Protein AF-A0A485N8F1-F1 (afdb_monomer)

Structure (mmCIF, N/CA/C/O backbone):
data_AF-A0A485N8F1-F1
#
_entry.id   AF-A0A485N8F1-F1
#
loop_
_atom_site.group_PDB
_atom_site.id
_atom_site.type_symbol
_atom_site.label_atom_id
_atom_site.label_alt_id
_atom_site.label_comp_id
_atom_site.label_asym_id
_atom_site.label_entity_id
_atom_site.label_seq_id
_atom_site.pdbx_PDB_ins_code
_atom_site.Cartn_x
_atom_site.Cartn_y
_atom_site.Cartn_z
_atom_site.occupancy
_atom_site.B_iso_or_equiv
_atom_site.auth_seq_id
_atom_site.auth_comp_id
_atom_site.auth_asym_id
_atom_site.auth_atom_id
_atom_site.pdbx_PDB_model_num
ATOM 1 N N . MET A 1 1 ? 22.798 27.534 -91.956 1.00 44.22 1 MET A N 1
ATOM 2 C CA . MET A 1 1 ? 22.403 28.629 -91.044 1.00 44.22 1 MET A CA 1
ATOM 3 C C . MET A 1 1 ? 21.076 28.229 -90.404 1.00 44.22 1 MET A C 1
ATOM 5 O O . MET A 1 1 ? 20.060 28.257 -91.079 1.00 44.22 1 MET A O 1
ATOM 9 N N . ALA A 1 2 ? 21.103 27.683 -89.186 1.00 38.97 2 ALA A N 1
ATOM 10 C CA . ALA A 1 2 ? 19.936 27.074 -88.538 1.00 38.97 2 ALA A CA 1
ATOM 11 C C . ALA A 1 2 ? 19.175 28.098 -87.673 1.00 38.97 2 ALA A C 1
ATOM 13 O O . ALA A 1 2 ? 19.829 28.811 -86.906 1.00 38.97 2 ALA A O 1
ATOM 14 N N . PRO A 1 3 ? 17.832 28.171 -87.724 1.00 46.25 3 PRO A N 1
ATOM 15 C CA . PRO A 1 3 ? 17.063 28.908 -86.732 1.00 46.25 3 PRO A CA 1
ATOM 16 C C . PRO A 1 3 ? 16.698 28.026 -85.525 1.00 46.25 3 PRO A C 1
ATOM 18 O O . PRO A 1 3 ? 16.469 26.823 -85.620 1.00 46.25 3 PRO A O 1
ATOM 21 N N . LYS A 1 4 ? 16.716 28.677 -84.361 1.00 44.38 4 LYS A N 1
ATOM 22 C CA . LYS A 1 4 ? 16.726 28.137 -82.997 1.00 44.38 4 LYS A CA 1
ATOM 23 C C . LYS A 1 4 ? 15.401 27.474 -82.593 1.00 44.38 4 LYS A C 1
ATOM 25 O O . LYS A 1 4 ? 14.347 28.094 -82.698 1.00 44.38 4 LYS A O 1
ATOM 30 N N . ALA A 1 5 ? 15.474 26.282 -81.998 1.00 47.22 5 ALA A N 1
ATOM 31 C CA . ALA A 1 5 ? 14.375 25.704 -81.227 1.00 47.22 5 ALA A CA 1
ATOM 32 C C . ALA A 1 5 ? 14.291 26.388 -79.849 1.00 47.22 5 ALA A C 1
ATOM 34 O O . ALA A 1 5 ? 15.250 26.368 -79.072 1.00 47.22 5 ALA A O 1
ATOM 35 N N . LYS A 1 6 ? 13.146 27.010 -79.546 1.00 46.34 6 LYS A N 1
ATOM 36 C CA . LYS A 1 6 ? 12.804 27.471 -78.195 1.00 46.34 6 LYS A CA 1
ATOM 37 C C . LYS A 1 6 ? 12.630 26.245 -77.298 1.00 46.34 6 LYS A C 1
ATOM 39 O O . LYS A 1 6 ? 11.771 25.408 -77.552 1.00 46.34 6 LYS A O 1
ATOM 44 N N . LYS A 1 7 ? 13.459 26.143 -76.262 1.00 43.06 7 LYS A N 1
ATOM 45 C CA . LYS A 1 7 ? 13.350 25.130 -75.211 1.00 43.06 7 LYS A CA 1
ATOM 46 C C . LYS A 1 7 ? 12.410 25.684 -74.138 1.00 43.06 7 LYS A C 1
ATOM 48 O O . LYS A 1 7 ? 12.810 26.544 -73.359 1.00 43.06 7 LYS A O 1
ATOM 53 N N . GLU A 1 8 ? 11.157 25.254 -74.153 1.00 36.91 8 GLU A N 1
ATOM 54 C CA . GLU A 1 8 ? 10.204 25.525 -73.076 1.00 36.91 8 GLU A CA 1
ATOM 55 C C . GLU A 1 8 ? 10.550 24.594 -71.902 1.00 36.91 8 GLU A C 1
ATOM 57 O O . GLU A 1 8 ? 10.679 23.381 -72.075 1.00 36.91 8 GLU A O 1
ATOM 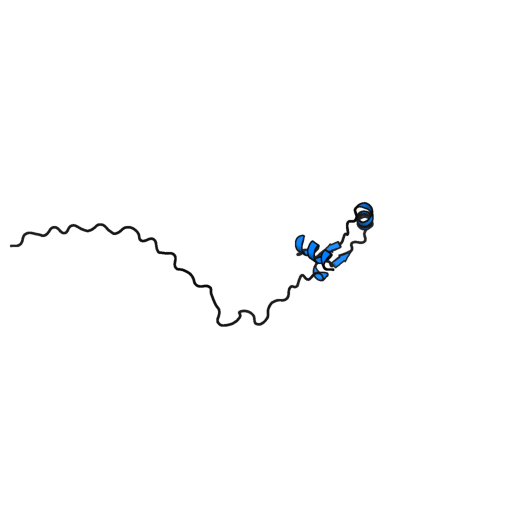62 N N . ALA A 1 9 ? 10.832 25.163 -70.730 1.00 51.97 9 ALA A N 1
ATOM 63 C CA . ALA A 1 9 ? 11.202 24.395 -69.546 1.00 51.97 9 ALA A CA 1
ATOM 64 C C . ALA A 1 9 ? 9.939 23.792 -68.907 1.00 51.97 9 ALA A C 1
ATOM 66 O O . ALA A 1 9 ? 9.022 24.551 -68.587 1.00 51.97 9 ALA A O 1
ATOM 67 N N . PRO A 1 10 ? 9.861 22.471 -68.668 1.00 47.41 10 PRO A N 1
ATOM 68 C CA . PRO A 1 10 ? 8.765 21.919 -67.889 1.00 47.41 10 PRO A CA 1
ATOM 69 C C . PRO A 1 10 ? 8.951 22.312 -66.417 1.00 47.41 10 PRO A C 1
ATOM 71 O O . PRO A 1 10 ? 10.025 22.135 -65.839 1.00 47.41 10 PRO A O 1
ATOM 74 N N . ALA A 1 11 ? 7.898 22.882 -65.829 1.00 58.34 11 ALA A N 1
ATOM 75 C CA . ALA A 1 11 ? 7.838 23.276 -64.427 1.00 58.34 11 ALA A CA 1
ATOM 76 C C . ALA A 1 11 ? 8.225 22.113 -63.482 1.00 58.34 11 ALA A C 1
ATOM 78 O O . ALA A 1 11 ? 7.919 20.955 -63.782 1.00 58.34 11 ALA A O 1
ATOM 79 N N . PRO A 1 12 ? 8.869 22.395 -62.333 1.00 56.03 12 PRO A N 1
ATOM 80 C CA . PRO A 1 12 ? 9.295 21.359 -61.399 1.00 56.03 12 PRO A CA 1
ATOM 81 C C . PRO A 1 12 ? 8.077 20.590 -60.851 1.00 56.03 12 PRO 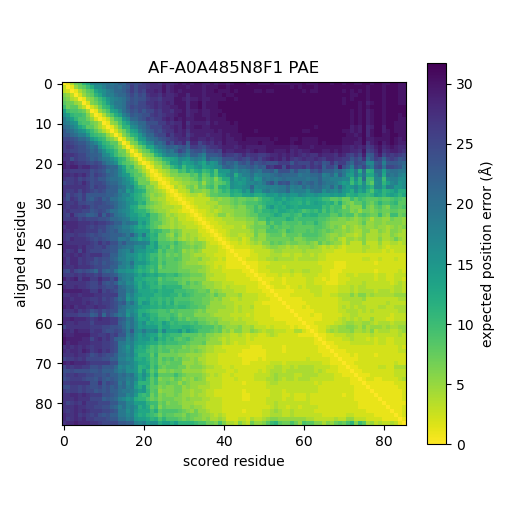A C 1
ATOM 83 O O . PRO A 1 12 ? 7.103 21.221 -60.425 1.00 56.03 12 PRO A O 1
ATOM 86 N N . PRO A 1 13 ? 8.091 19.243 -60.847 1.00 57.09 13 PRO A N 1
ATOM 87 C CA . PRO A 1 13 ? 6.982 18.470 -60.313 1.00 57.09 13 PRO A CA 1
ATOM 88 C C . PRO A 1 13 ? 6.826 18.713 -58.805 1.00 57.09 13 PRO A C 1
ATOM 90 O O . PRO A 1 13 ? 7.796 18.799 -58.050 1.00 57.09 13 PRO A O 1
ATOM 93 N N . LYS A 1 14 ? 5.561 18.864 -58.403 1.00 53.97 14 LYS A N 1
ATOM 94 C CA . LYS A 1 14 ? 5.081 19.122 -57.040 1.00 53.97 14 LYS A CA 1
ATOM 95 C C . LYS A 1 14 ? 5.627 18.108 -56.028 1.00 53.97 14 LYS A C 1
ATOM 97 O O . LYS A 1 14 ? 5.770 16.930 -56.328 1.00 53.97 14 LYS A O 1
ATOM 102 N N . ALA A 1 15 ? 5.851 18.606 -54.813 1.00 56.03 15 ALA A N 1
ATOM 103 C CA . ALA A 1 15 ? 6.313 17.897 -53.624 1.00 56.03 15 ALA A CA 1
ATOM 104 C C . ALA A 1 15 ? 5.736 16.475 -53.456 1.00 56.03 15 ALA A C 1
ATOM 106 O O . ALA A 1 15 ? 4.563 16.307 -53.124 1.00 56.03 15 ALA A O 1
ATOM 107 N N . GLU A 1 16 ? 6.589 15.457 -53.581 1.00 53.94 16 GLU A N 1
ATOM 108 C CA . GLU A 1 16 ? 6.306 14.123 -53.052 1.00 53.94 16 GLU A CA 1
ATOM 109 C C . GLU A 1 16 ? 6.528 14.133 -51.536 1.00 53.94 16 GLU A C 1
ATOM 111 O O . GLU A 1 16 ? 7.654 14.164 -51.029 1.00 53.94 16 GLU A O 1
ATOM 116 N N . ALA A 1 17 ? 5.430 14.117 -50.785 1.00 62.16 17 ALA A N 1
ATOM 117 C CA . ALA A 1 17 ? 5.471 13.812 -49.366 1.00 62.16 17 ALA A CA 1
ATOM 118 C C . ALA A 1 17 ? 6.058 12.401 -49.184 1.00 62.16 17 ALA A C 1
ATOM 120 O O . ALA A 1 17 ? 5.451 11.415 -49.600 1.00 62.16 17 ALA A O 1
ATOM 121 N N . LYS A 1 18 ? 7.240 12.297 -48.558 1.00 64.25 18 LYS A N 1
ATOM 122 C CA . LYS A 1 18 ? 7.876 11.015 -48.207 1.00 64.25 18 LYS A CA 1
ATOM 123 C C . LYS A 1 18 ? 6.867 10.106 -47.496 1.00 64.25 18 LYS A C 1
ATOM 125 O O . LYS A 1 18 ? 6.485 10.375 -46.355 1.00 64.25 18 LYS A O 1
ATOM 130 N N . ALA A 1 19 ? 6.460 9.025 -48.161 1.00 66.88 19 ALA A N 1
ATOM 131 C CA . ALA A 1 19 ? 5.587 8.012 -47.587 1.00 66.88 19 ALA A CA 1
ATOM 132 C C . ALA A 1 19 ? 6.192 7.470 -46.280 1.00 66.88 19 ALA A C 1
ATOM 134 O O . ALA A 1 19 ? 7.383 7.157 -46.191 1.00 66.88 19 ALA A O 1
ATOM 135 N N . LYS A 1 20 ? 5.370 7.383 -45.231 1.00 71.38 20 LYS A N 1
ATOM 136 C CA . LY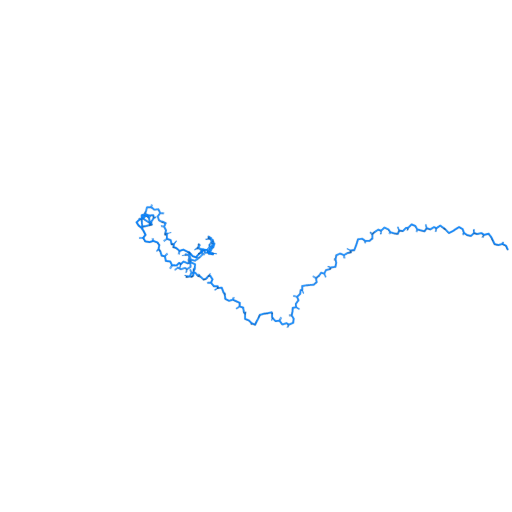S A 1 20 ? 5.795 6.910 -43.911 1.00 71.38 20 LYS A CA 1
ATOM 137 C C . LYS A 1 20 ? 6.073 5.404 -43.998 1.00 71.38 20 LYS A C 1
ATOM 139 O O . LYS A 1 20 ? 5.144 4.606 -44.055 1.00 71.38 20 LYS A O 1
ATOM 144 N N . ALA A 1 21 ? 7.349 5.020 -44.022 1.00 74.94 21 ALA A N 1
ATOM 145 C CA . ALA A 1 21 ? 7.757 3.619 -44.092 1.00 74.94 21 ALA A CA 1
ATOM 146 C C . ALA A 1 21 ? 7.210 2.810 -42.897 1.00 74.94 21 ALA A C 1
ATOM 148 O O . ALA A 1 21 ? 7.357 3.216 -41.738 1.00 74.94 21 ALA A O 1
ATOM 149 N N . LEU A 1 22 ? 6.597 1.654 -43.180 1.00 78.62 22 LEU A N 1
ATOM 150 C CA . LEU A 1 22 ? 6.112 0.719 -42.163 1.00 78.62 22 LEU A CA 1
ATOM 151 C C . LEU A 1 22 ? 7.306 0.138 -41.393 1.00 78.62 22 LEU A C 1
ATOM 153 O O . LEU A 1 22 ? 8.101 -0.632 -41.925 1.00 78.62 22 LEU A O 1
ATOM 157 N N . LYS A 1 23 ? 7.446 0.518 -40.120 1.00 80.88 23 LYS A N 1
ATOM 158 C CA . LYS A 1 23 ? 8.472 -0.039 -39.230 1.00 80.88 23 LYS A CA 1
ATOM 159 C C . LYS A 1 23 ? 8.031 -1.417 -38.742 1.00 80.88 23 LYS A C 1
ATOM 161 O O . LYS A 1 23 ? 7.052 -1.524 -38.004 1.00 80.88 23 LYS A O 1
ATOM 166 N N . ALA A 1 24 ? 8.774 -2.456 -39.113 1.00 84.06 24 ALA A N 1
ATOM 167 C CA . ALA A 1 24 ? 8.576 -3.797 -38.575 1.00 84.06 24 ALA A CA 1
ATOM 168 C C . ALA A 1 24 ? 8.836 -3.829 -37.055 1.00 84.06 24 ALA A C 1
ATOM 170 O O . ALA A 1 24 ? 9.705 -3.116 -36.539 1.00 84.06 24 ALA A O 1
ATOM 171 N N . LYS A 1 25 ? 8.082 -4.661 -36.323 1.00 86.12 25 LYS A N 1
ATOM 172 C CA . LYS A 1 25 ? 8.310 -4.881 -34.886 1.00 86.12 25 LYS A CA 1
ATOM 173 C C . LYS A 1 25 ? 9.703 -5.486 -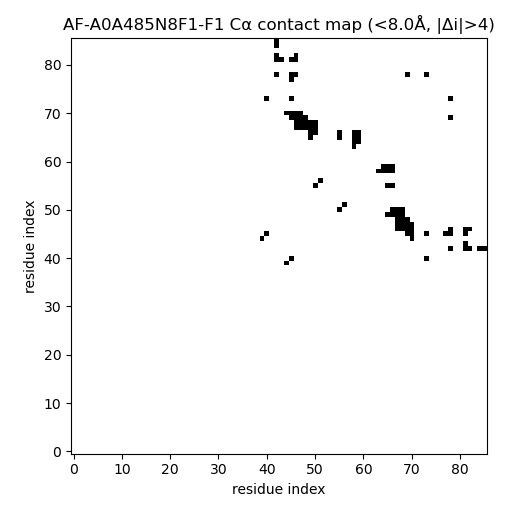34.686 1.00 86.12 25 LYS A C 1
ATOM 175 O O . LYS A 1 25 ? 10.076 -6.437 -35.365 1.00 86.12 25 LYS A O 1
ATOM 180 N N . LYS A 1 26 ? 10.470 -4.939 -33.741 1.00 83.81 26 LYS A N 1
ATOM 181 C CA . LYS A 1 26 ? 11.808 -5.439 -33.402 1.00 83.81 26 LYS A CA 1
ATOM 182 C C . LYS A 1 26 ? 11.688 -6.829 -32.763 1.00 83.81 26 LYS A C 1
ATOM 184 O O . LYS A 1 26 ? 11.174 -6.939 -31.654 1.00 83.81 26 LYS A O 1
ATOM 189 N N . ALA A 1 27 ? 12.182 -7.859 -33.445 1.00 85.50 27 ALA A N 1
ATOM 190 C CA . ALA A 1 27 ? 12.344 -9.207 -32.906 1.00 85.50 27 ALA A CA 1
ATOM 191 C C . ALA A 1 27 ? 13.836 -9.455 -32.647 1.00 85.50 27 ALA A C 1
ATOM 193 O O . ALA A 1 27 ? 14.630 -9.538 -33.584 1.00 85.50 27 ALA A O 1
ATOM 194 N N . SER A 1 28 ? 14.249 -9.495 -31.378 1.00 86.00 28 SER A N 1
ATOM 195 C CA . SER A 1 28 ? 15.635 -9.817 -31.028 1.00 86.00 28 SER A CA 1
ATOM 196 C C . SER A 1 28 ? 15.879 -11.321 -31.146 1.00 86.00 28 SER A C 1
ATOM 198 O O . SER A 1 28 ? 15.035 -12.119 -30.753 1.00 86.00 28 SER A O 1
ATOM 200 N N . LYS A 1 29 ? 17.058 -11.714 -31.645 1.00 92.38 29 LYS A N 1
ATOM 201 C CA . LYS A 1 29 ? 17.448 -13.129 -31.801 1.00 92.38 29 LYS A CA 1
ATOM 202 C C . LYS A 1 29 ? 17.602 -13.870 -30.462 1.00 92.38 29 LYS A C 1
ATOM 204 O O . LYS A 1 29 ? 17.506 -15.089 -30.423 1.00 92.38 29 LYS A O 1
ATOM 209 N N . TYR A 1 30 ? 17.812 -13.127 -29.374 1.00 90.38 30 TYR A N 1
ATOM 210 C CA . TYR A 1 30 ? 18.000 -13.647 -28.019 1.00 90.38 30 TYR A CA 1
ATOM 211 C C . TYR A 1 30 ? 17.174 -12.836 -27.006 1.00 90.38 30 TYR A C 1
ATOM 213 O O . TYR A 1 30 ? 16.893 -11.653 -27.260 1.00 90.38 30 TYR A O 1
ATOM 221 N N . PRO A 1 31 ? 16.772 -13.432 -25.866 1.00 89.88 31 PRO A N 1
ATOM 222 C CA . PRO A 1 31 ? 16.065 -12.711 -24.814 1.00 89.88 31 PRO A CA 1
ATOM 223 C C . PRO A 1 31 ? 16.995 -11.702 -24.126 1.00 89.88 31 PRO A C 1
ATOM 225 O O . PRO A 1 31 ? 18.131 -12.017 -23.787 1.00 89.88 31 PRO A O 1
ATOM 228 N N . GLN A 1 32 ? 16.508 -10.482 -23.873 1.00 88.75 32 GLN A N 1
ATOM 229 C CA . GLN A 1 32 ? 17.297 -9.445 -23.180 1.00 88.75 32 GLN A CA 1
ATOM 230 C C . GLN A 1 32 ? 17.574 -9.766 -21.704 1.00 88.75 32 GLN A C 1
ATOM 232 O O . GLN A 1 32 ? 18.476 -9.191 -21.100 1.00 88.75 32 GLN A O 1
ATOM 237 N N . LYS A 1 33 ? 16.768 -10.640 -21.098 1.00 92.12 33 LYS A N 1
ATOM 238 C CA . LYS A 1 33 ? 16.941 -11.139 -19.732 1.00 92.12 33 LYS A CA 1
ATOM 239 C C . LYS A 1 33 ? 16.727 -12.643 -19.761 1.00 92.12 33 LYS A C 1
ATOM 241 O O . LYS A 1 33 ? 15.742 -13.090 -20.339 1.00 92.12 33 LYS A O 1
ATOM 246 N N . SER A 1 34 ? 17.623 -13.391 -19.125 1.00 91.00 34 SER A N 1
ATOM 247 C CA . SER A 1 34 ? 17.535 -14.852 -19.044 1.00 91.00 34 SER A CA 1
ATOM 248 C C . SER A 1 34 ? 16.307 -15.324 -18.262 1.00 91.00 34 SER A C 1
ATOM 250 O O . SER A 1 34 ? 15.714 -16.335 -18.616 1.00 91.00 34 SER A O 1
ATOM 252 N N . ILE A 1 35 ? 15.908 -14.582 -17.221 1.00 92.62 35 ILE A N 1
ATOM 253 C CA . ILE A 1 35 ? 14.815 -14.953 -16.311 1.00 92.62 35 ILE A CA 1
ATOM 254 C C . ILE A 1 35 ? 13.835 -13.773 -16.162 1.00 92.62 35 ILE A C 1
ATOM 256 O O . ILE A 1 35 ? 14.275 -12.620 -16.022 1.00 92.62 35 ILE A O 1
ATOM 260 N N . PRO A 1 36 ? 12.508 -14.018 -16.169 1.00 91.44 36 PRO A N 1
ATOM 261 C CA . PRO A 1 36 ? 11.522 -12.989 -15.862 1.00 91.44 36 PRO A CA 1
ATOM 262 C C . PRO A 1 36 ? 11.674 -12.485 -14.421 1.00 91.44 36 PRO A C 1
ATOM 264 O O . PRO A 1 36 ? 11.989 -13.231 -13.496 1.00 91.44 36 PRO A O 1
ATOM 267 N N . ARG A 1 37 ? 11.434 -11.188 -14.204 1.00 92.50 37 ARG A N 1
ATOM 268 C CA . ARG A 1 37 ? 11.476 -10.627 -12.848 1.00 92.50 37 ARG A CA 1
ATOM 269 C C . ARG A 1 37 ? 10.239 -11.053 -12.066 1.00 92.50 37 ARG A C 1
ATOM 271 O O . ARG A 1 37 ? 9.125 -10.946 -12.565 1.00 92.50 37 ARG A O 1
ATOM 278 N N . ARG A 1 38 ? 10.447 -11.449 -10.811 1.00 91.94 38 ARG A N 1
ATOM 279 C CA . ARG A 1 38 ? 9.359 -11.678 -9.861 1.00 91.94 38 ARG A CA 1
ATOM 280 C C . ARG A 1 38 ? 8.742 -10.347 -9.417 1.00 91.94 38 ARG A C 1
ATOM 282 O O . ARG A 1 38 ? 9.457 -9.360 -9.211 1.00 91.94 38 ARG A O 1
ATOM 289 N N . ASN A 1 39 ? 7.427 -10.346 -9.216 1.00 88.62 39 ASN A N 1
ATOM 290 C CA . ASN A 1 39 ? 6.725 -9.249 -8.561 1.00 88.62 39 ASN A CA 1
ATOM 291 C C . ASN A 1 39 ? 7.115 -9.203 -7.079 1.00 88.62 39 ASN A C 1
ATOM 293 O O . ASN A 1 39 ? 7.010 -10.195 -6.371 1.00 88.62 39 ASN A O 1
ATOM 297 N N . LYS A 1 40 ? 7.618 -8.052 -6.619 1.00 89.06 40 LYS A N 1
ATOM 298 C CA . LYS A 1 40 ? 8.016 -7.863 -5.212 1.00 89.06 40 LYS A CA 1
ATOM 299 C C . LYS A 1 40 ? 6.863 -7.385 -4.323 1.00 89.06 40 LYS A C 1
ATOM 301 O O . LYS A 1 40 ? 6.945 -7.511 -3.110 1.00 89.06 40 LYS A O 1
ATOM 306 N N . LEU A 1 41 ? 5.818 -6.815 -4.923 1.00 91.62 41 LEU A N 1
ATOM 307 C CA . LEU A 1 41 ? 4.631 -6.307 -4.231 1.00 91.62 41 LEU A CA 1
ATOM 308 C C . LEU A 1 41 ? 3.527 -7.372 -4.234 1.00 91.62 41 LEU A C 1
ATOM 310 O O . LEU A 1 41 ? 2.498 -7.213 -4.889 1.00 91.62 41 LEU A O 1
ATOM 314 N N . ASP A 1 42 ? 3.787 -8.473 -3.534 1.00 91.25 42 ASP A N 1
ATOM 315 C CA . ASP A 1 42 ? 2.806 -9.538 -3.301 1.00 91.25 42 ASP A CA 1
ATOM 316 C C . ASP A 1 42 ? 1.813 -9.123 -2.186 1.00 91.25 42 ASP A C 1
ATOM 318 O O . ASP A 1 42 ? 2.004 -8.113 -1.508 1.00 91.25 42 ASP A O 1
ATOM 322 N N . GLN A 1 43 ? 0.733 -9.882 -1.973 1.00 92.44 43 GLN A N 1
ATOM 323 C CA . GLN A 1 43 ? -0.377 -9.505 -1.073 1.00 92.44 43 GLN A CA 1
ATOM 324 C C . GLN A 1 43 ? 0.086 -9.250 0.370 1.00 92.44 43 GLN A C 1
ATOM 326 O O . GLN A 1 43 ? -0.296 -8.248 0.972 1.00 92.44 43 GLN A O 1
ATOM 331 N N . TYR A 1 44 ? 0.965 -10.110 0.883 1.00 93.62 44 TYR A N 1
ATOM 332 C CA . TYR A 1 44 ? 1.578 -9.975 2.208 1.00 93.62 44 TYR A CA 1
ATOM 333 C C . TYR A 1 44 ? 2.604 -8.839 2.291 1.00 93.62 44 TYR A C 1
ATOM 335 O O . TYR A 1 44 ? 2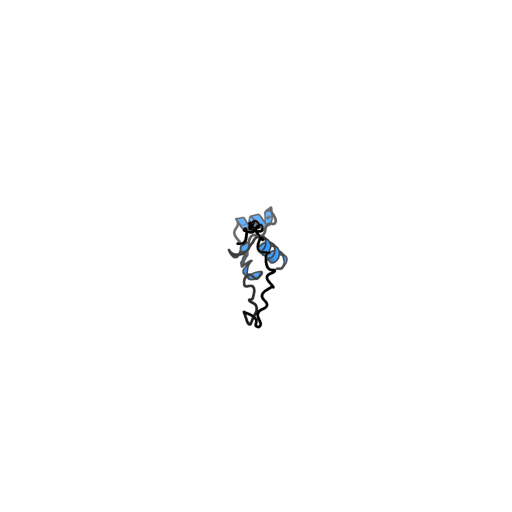.868 -8.315 3.364 1.00 93.62 44 TYR A O 1
ATOM 343 N N . ALA A 1 45 ? 3.201 -8.444 1.162 1.00 94.31 45 ALA A N 1
ATOM 344 C CA . ALA A 1 45 ? 4.073 -7.273 1.129 1.00 94.31 45 ALA A CA 1
ATOM 345 C C . ALA A 1 45 ? 3.249 -5.975 1.133 1.00 94.31 45 ALA A C 1
ATOM 347 O O . ALA A 1 45 ? 3.686 -4.967 1.686 1.00 94.31 45 ALA A O 1
ATOM 348 N N . ILE A 1 46 ? 2.056 -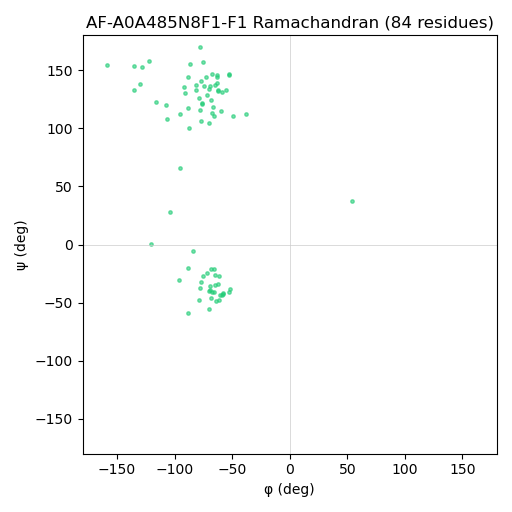6.006 0.525 1.00 95.69 46 ILE A N 1
ATOM 349 C CA . ILE A 1 46 ? 1.116 -4.884 0.496 1.00 95.69 46 ILE A CA 1
ATOM 350 C C . ILE A 1 46 ? 0.520 -4.656 1.890 1.00 95.69 46 ILE A C 1
ATOM 352 O O . ILE A 1 46 ? 0.633 -3.545 2.403 1.00 95.69 46 ILE A O 1
ATOM 356 N N . ILE A 1 47 ? -0.092 -5.672 2.508 1.00 96.00 47 ILE A N 1
ATOM 357 C CA . ILE A 1 47 ? -0.714 -5.559 3.839 1.00 96.00 47 ILE A CA 1
ATOM 358 C C . ILE A 1 47 ? 0.277 -6.022 4.902 1.00 96.00 47 ILE A C 1
ATOM 360 O O . ILE A 1 47 ? 0.584 -7.207 4.972 1.00 96.00 47 ILE A O 1
ATOM 364 N N . LYS A 1 48 ? 0.755 -5.096 5.741 1.00 95.06 48 LYS A N 1
ATOM 365 C CA . LYS A 1 48 ? 1.814 -5.390 6.717 1.00 95.06 48 LYS A CA 1
ATOM 366 C C . LYS A 1 48 ? 1.252 -5.895 8.040 1.00 95.06 48 LYS A C 1
ATOM 368 O O . LYS A 1 48 ? 1.587 -6.989 8.472 1.00 95.06 48 LYS A O 1
ATOM 373 N N . PHE A 1 49 ? 0.413 -5.095 8.691 1.00 94.88 49 PHE A N 1
ATOM 374 C CA . PHE A 1 49 ? -0.216 -5.457 9.962 1.00 94.88 49 PHE A CA 1
ATOM 375 C C . PHE A 1 49 ? -1.486 -4.630 10.210 1.00 94.88 49 PHE A C 1
ATOM 377 O O . PHE A 1 49 ? -1.624 -3.529 9.660 1.00 94.88 49 PHE A O 1
ATOM 384 N N . PRO A 1 50 ? -2.439 -5.147 11.007 1.00 96.06 50 PRO A N 1
ATOM 385 C CA . PRO A 1 50 ? -3.613 -4.388 11.419 1.00 96.06 50 PRO A CA 1
ATOM 386 C C . PRO A 1 50 ? -3.221 -3.242 12.354 1.00 96.06 50 PRO A C 1
ATOM 388 O O . PRO A 1 50 ? -2.295 -3.360 13.157 1.00 96.06 50 PRO A O 1
ATOM 391 N N . LEU A 1 51 ? -3.947 -2.129 12.274 1.00 97.00 51 LEU A N 1
ATOM 392 C CA . LEU A 1 51 ? -3.781 -1.028 13.215 1.00 97.00 51 LEU A CA 1
ATOM 393 C C . LEU A 1 51 ? -4.689 -1.254 14.428 1.00 97.00 51 LEU A C 1
ATOM 395 O O . LEU A 1 51 ? -5.909 -1.248 14.301 1.00 97.00 51 LEU A O 1
ATOM 399 N N . THR A 1 52 ? -4.095 -1.406 15.609 1.00 96.00 52 THR A N 1
ATOM 400 C CA . THR A 1 52 ? -4.793 -1.789 16.851 1.00 96.00 52 THR A CA 1
ATOM 401 C C . THR A 1 52 ? -5.015 -0.620 17.819 1.00 96.00 52 THR A C 1
ATOM 403 O O . THR A 1 52 ? -5.097 -0.795 19.032 1.00 96.00 52 THR A O 1
ATOM 406 N N . THR A 1 53 ? -5.115 0.611 17.313 1.00 97.62 53 THR A N 1
ATOM 407 C CA . THR A 1 53 ? -5.377 1.789 18.157 1.00 97.62 53 THR A CA 1
ATOM 408 C C . THR A 1 53 ? -6.840 1.850 18.597 1.00 97.62 53 THR A C 1
ATOM 410 O O . THR A 1 53 ? -7.724 1.335 17.917 1.00 97.62 53 THR A O 1
ATOM 413 N N . LYS A 1 54 ? -7.139 2.547 19.705 1.00 95.25 54 LYS A N 1
ATOM 414 C CA . LYS A 1 54 ? -8.526 2.724 20.192 1.00 95.25 54 LYS A CA 1
ATOM 415 C C . LYS A 1 54 ? -9.463 3.277 19.111 1.00 95.25 54 LYS A C 1
ATOM 417 O O . LYS A 1 54 ? -10.587 2.813 18.964 1.00 95.25 54 LYS A O 1
ATOM 422 N N . SER A 1 55 ? -8.985 4.242 18.326 1.00 95.81 55 SER A N 1
ATOM 423 C CA . SER A 1 55 ? -9.748 4.823 17.220 1.00 95.81 55 SER A CA 1
ATOM 424 C C . SER A 1 55 ? -9.955 3.845 16.062 1.00 95.81 55 SER A C 1
ATOM 426 O O . SER A 1 55 ? -11.023 3.852 15.455 1.00 95.81 55 SER A O 1
ATOM 428 N N . ALA A 1 56 ? -8.972 2.991 15.765 1.00 97.25 56 ALA A N 1
ATOM 429 C CA . ALA A 1 56 ? -9.111 1.936 14.766 1.00 97.25 56 ALA A CA 1
ATOM 430 C C . ALA A 1 56 ? -10.099 0.856 15.227 1.00 97.25 56 ALA A C 1
ATOM 432 O O . ALA A 1 56 ? -11.013 0.520 14.482 1.00 97.25 56 ALA A O 1
ATOM 433 N N . MET A 1 57 ? -9.991 0.395 16.475 1.00 97.00 57 MET A N 1
ATOM 434 C CA . MET A 1 57 ? -10.925 -0.570 17.067 1.00 97.00 57 MET A CA 1
ATOM 435 C C . MET A 1 57 ? -12.364 -0.047 17.054 1.00 97.00 57 MET A C 1
ATOM 437 O O . MET A 1 57 ? -13.278 -0.770 16.666 1.00 97.00 57 MET A O 1
ATOM 441 N N . LYS A 1 58 ? -12.559 1.237 17.378 1.00 97.12 58 LYS A N 1
ATOM 442 C CA . LYS A 1 58 ? -13.870 1.890 17.290 1.00 97.12 58 LYS A CA 1
ATOM 443 C C . LYS A 1 58 ? -14.429 1.890 15.857 1.00 97.12 58 LYS A C 1
ATOM 445 O O . LYS A 1 58 ? -15.584 1.550 15.643 1.00 97.12 58 LYS A O 1
ATOM 450 N N . LYS A 1 59 ? -13.598 2.185 14.851 1.00 97.19 59 LYS A N 1
ATOM 451 C CA . LYS A 1 59 ? -13.992 2.148 13.426 1.00 97.19 59 LYS A CA 1
ATOM 452 C C . LYS A 1 59 ? -14.351 0.750 12.909 1.00 97.19 59 LYS A C 1
ATOM 454 O O . LYS A 1 59 ? -15.126 0.648 11.954 1.00 97.19 59 LYS A O 1
ATOM 459 N N . ILE A 1 60 ? -13.796 -0.297 13.515 1.00 96.56 60 ILE A N 1
ATOM 460 C CA . ILE A 1 60 ? -14.147 -1.684 13.196 1.00 96.56 60 ILE A CA 1
ATOM 461 C C . ILE A 1 60 ? -15.567 -1.992 13.684 1.00 96.56 60 ILE A C 1
ATOM 463 O O . ILE A 1 60 ? -16.316 -2.626 12.952 1.00 96.56 60 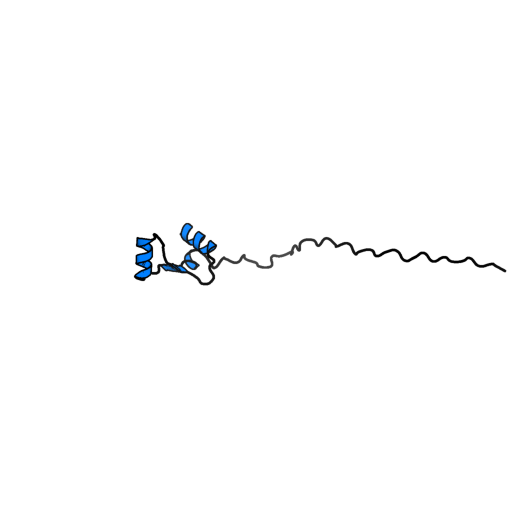ILE A O 1
ATOM 467 N N . GLN A 1 61 ? -15.943 -1.506 14.870 1.00 94.94 61 GLN A N 1
ATOM 468 C CA . GLN A 1 61 ? -17.252 -1.763 15.481 1.00 94.94 61 GLN A C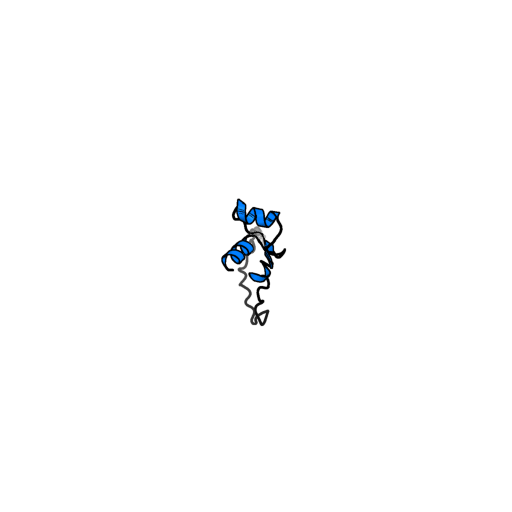A 1
ATOM 469 C C . GLN A 1 61 ? -18.370 -0.902 14.888 1.00 94.94 61 GLN A C 1
ATOM 471 O O . GLN A 1 61 ? -19.420 -1.425 14.536 1.00 94.94 61 GLN A O 1
ATOM 476 N N . ASP A 1 62 ? -18.140 0.405 14.758 1.00 97.38 62 ASP A N 1
ATOM 477 C CA . ASP A 1 62 ? -19.212 1.345 14.406 1.00 97.38 62 ASP A CA 1
ATOM 478 C C . ASP A 1 62 ? -19.549 1.313 12.905 1.00 97.38 62 ASP A C 1
ATOM 480 O O . ASP A 1 62 ? -20.702 1.459 12.513 1.00 97.38 62 ASP A O 1
ATOM 484 N N . ASN A 1 63 ? -18.531 1.148 12.052 1.00 96.62 63 ASN A N 1
ATOM 485 C CA . ASN A 1 63 ? -18.645 1.356 10.602 1.00 96.62 63 ASN A CA 1
ATOM 486 C C . ASN A 1 63 ? -18.317 0.109 9.772 1.00 96.62 63 ASN A C 1
ATOM 488 O O . ASN A 1 63 ? -18.295 0.189 8.543 1.00 96.62 63 ASN A O 1
ATOM 492 N N . ASN A 1 64 ? -17.976 -1.013 10.413 1.00 95.75 64 ASN A N 1
ATOM 493 C CA . ASN A 1 64 ? -17.475 -2.223 9.753 1.00 95.75 64 ASN A CA 1
ATOM 494 C C . ASN A 1 64 ? -16.258 -1.954 8.842 1.00 95.75 64 ASN A C 1
ATOM 496 O O . ASN A 1 64 ? -16.117 -2.542 7.767 1.00 95.75 64 ASN A O 1
ATOM 500 N N . THR A 1 65 ? -15.365 -1.045 9.258 1.00 95.50 65 THR A N 1
ATOM 501 C CA . THR A 1 65 ? -14.157 -0.691 8.493 1.00 95.50 65 THR A CA 1
ATOM 502 C C . THR A 1 65 ? -12.895 -1.248 9.141 1.00 95.50 65 THR A C 1
ATOM 504 O O . THR A 1 65 ? -12.557 -0.894 10.268 1.00 95.50 65 THR A O 1
ATOM 507 N N . LEU A 1 66 ? -12.163 -2.092 8.409 1.00 94.94 66 LEU A N 1
ATOM 508 C CA . LEU A 1 66 ? -10.867 -2.610 8.846 1.00 94.94 66 LEU A CA 1
ATOM 509 C C . LEU A 1 66 ? -9.753 -1.599 8.562 1.00 94.94 66 LEU A C 1
ATOM 511 O O . LEU A 1 66 ? -9.695 -1.006 7.482 1.00 94.94 66 LEU A O 1
ATOM 515 N N . VAL A 1 67 ? -8.842 -1.429 9.519 1.00 97.00 67 VAL A N 1
ATOM 516 C CA . VAL A 1 67 ? -7.723 -0.489 9.408 1.00 97.00 67 VAL A CA 1
ATOM 517 C C . VAL A 1 67 ? -6.410 -1.258 9.409 1.00 97.00 67 VAL A C 1
ATOM 519 O O . VAL A 1 67 ? -6.099 -1.982 10.351 1.00 97.00 67 VAL A O 1
ATOM 522 N N . PHE A 1 68 ? -5.622 -1.073 8.354 1.00 96.94 68 PHE A N 1
ATOM 523 C CA . PHE A 1 68 ? -4.335 -1.735 8.160 1.00 96.94 68 PHE A CA 1
ATOM 524 C C . PHE A 1 68 ? -3.242 -0.721 7.845 1.00 96.94 68 PHE A C 1
ATOM 526 O O . PHE A 1 68 ? -3.503 0.322 7.241 1.00 96.94 68 PHE A O 1
ATOM 533 N N . ILE A 1 69 ? -2.007 -1.068 8.200 1.00 96.50 69 ILE A N 1
ATOM 534 C CA . ILE A 1 69 ? -0.810 -0.384 7.713 1.00 96.50 69 ILE A CA 1
ATOM 535 C C . ILE A 1 69 ? -0.329 -1.095 6.447 1.00 96.50 69 ILE A C 1
ATOM 537 O O . ILE A 1 69 ? -0.199 -2.321 6.402 1.00 96.50 69 ILE A O 1
ATOM 541 N N . VAL A 1 70 ? -0.083 -0.304 5.404 1.00 96.88 70 VAL A N 1
ATOM 542 C CA . VAL A 1 70 ? 0.176 -0.767 4.036 1.00 96.88 70 VAL A CA 1
ATOM 543 C C . VAL A 1 70 ? 1.541 -0.261 3.559 1.00 96.88 70 VAL A C 1
ATOM 545 O O . VAL A 1 70 ? 2.074 0.718 4.086 1.00 96.88 70 VAL A O 1
ATOM 548 N N . ASP A 1 71 ? 2.133 -0.924 2.566 1.00 96.19 71 ASP A N 1
ATOM 549 C CA . ASP A 1 71 ? 3.295 -0.386 1.858 1.00 96.19 71 ASP A CA 1
ATOM 550 C C . ASP A 1 71 ? 2.992 0.923 1.106 1.00 96.19 71 ASP A C 1
ATOM 552 O O . ASP A 1 71 ? 1.965 1.059 0.442 1.00 96.19 71 ASP A O 1
ATOM 556 N N . VAL A 1 72 ? 3.931 1.870 1.162 1.00 95.38 72 VAL A N 1
ATOM 557 C CA . VAL A 1 72 ? 3.813 3.211 0.565 1.00 95.38 72 VAL A CA 1
ATOM 558 C C . VAL A 1 72 ? 3.648 3.153 -0.957 1.00 95.38 72 VAL A C 1
ATOM 560 O O . VAL A 1 72 ? 3.047 4.041 -1.553 1.00 95.38 72 VAL A O 1
ATOM 563 N N . LYS A 1 73 ? 4.166 2.103 -1.604 1.00 94.94 73 LYS A N 1
ATOM 564 C CA . LYS A 1 73 ? 4.097 1.946 -3.065 1.00 94.94 73 LYS A CA 1
ATOM 565 C C . LYS A 1 73 ? 2.788 1.321 -3.555 1.00 94.94 73 LYS A C 1
ATOM 567 O O . LYS A 1 73 ? 2.608 1.200 -4.766 1.00 94.94 73 LYS A O 1
ATOM 572 N N . ALA A 1 74 ? 1.909 0.875 -2.658 1.00 96.12 74 ALA A N 1
ATOM 573 C CA . ALA A 1 74 ? 0.700 0.158 -3.036 1.00 96.12 74 ALA A CA 1
ATOM 574 C C . ALA A 1 74 ? -0.429 1.106 -3.466 1.00 96.12 74 ALA A C 1
ATOM 576 O O . ALA A 1 74 ? -0.785 2.055 -2.770 1.00 96.12 74 ALA A O 1
ATOM 577 N N . ASN A 1 75 ? -1.064 0.791 -4.594 1.00 96.88 75 ASN A N 1
ATOM 578 C CA . ASN A 1 75 ? -2.231 1.521 -5.087 1.00 96.88 75 ASN A CA 1
ATOM 579 C C . ASN A 1 75 ? -3.537 0.983 -4.484 1.00 96.88 75 ASN A C 1
ATOM 581 O O . ASN A 1 75 ? -3.654 -0.203 -4.175 1.00 96.88 75 ASN A O 1
ATOM 585 N N . LYS A 1 76 ? -4.585 1.817 -4.434 1.00 97.06 76 LYS A N 1
ATOM 586 C CA . LYS A 1 76 ? -5.913 1.437 -3.900 1.00 97.06 76 LYS A CA 1
ATOM 587 C C . LYS A 1 76 ? -6.483 0.154 -4.522 1.00 97.06 76 LYS A C 1
ATOM 589 O O . LYS A 1 76 ? -7.058 -0.671 -3.818 1.00 97.06 76 LYS A O 1
ATOM 594 N N . HIS A 1 77 ? -6.287 -0.051 -5.825 1.00 96.81 77 HIS A N 1
ATOM 595 C CA . HIS A 1 77 ? -6.723 -1.273 -6.512 1.00 96.81 77 HIS A CA 1
ATOM 596 C C . HIS A 1 77 ? -5.978 -2.521 -6.026 1.00 96.81 77 HIS A C 1
ATOM 598 O O . HIS A 1 77 ? -6.599 -3.562 -5.828 1.00 96.81 77 HIS A O 1
ATOM 604 N N . GLN A 1 78 ? -4.669 -2.405 -5.795 1.00 95.19 78 GLN A N 1
ATOM 605 C CA . GLN A 1 78 ? -3.841 -3.499 -5.291 1.00 95.19 78 GLN A CA 1
ATOM 606 C C . GLN A 1 78 ? -4.220 -3.842 -3.851 1.00 95.19 7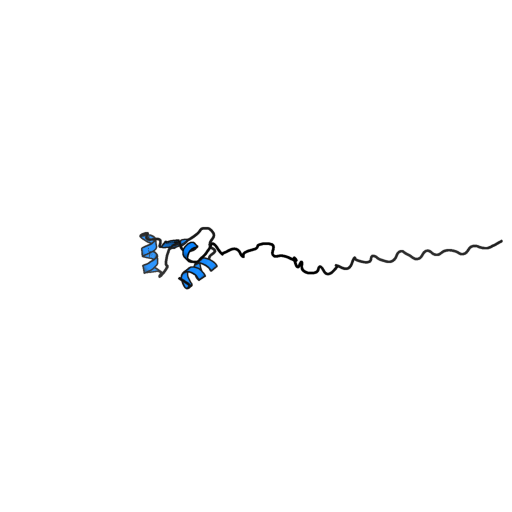8 GLN A C 1
ATOM 608 O O . GLN A 1 78 ? -4.356 -5.017 -3.535 1.00 95.19 78 GLN A O 1
ATOM 613 N N . ILE A 1 79 ? -4.480 -2.835 -3.010 1.00 96.56 79 ILE A N 1
ATOM 614 C CA . ILE A 1 79 ? -4.947 -3.031 -1.628 1.00 96.56 79 ILE A CA 1
ATOM 615 C C . ILE A 1 79 ? -6.292 -3.762 -1.624 1.00 96.56 79 ILE A C 1
ATOM 617 O O . ILE A 1 79 ? -6.440 -4.768 -0.939 1.00 96.56 79 ILE A O 1
ATOM 621 N N . LYS A 1 80 ? -7.250 -3.324 -2.452 1.00 96.50 80 LYS A N 1
ATOM 622 C CA . LYS A 1 80 ? -8.557 -3.987 -2.578 1.00 96.50 80 LYS A CA 1
ATOM 623 C C . LYS A 1 80 ? -8.422 -5.451 -3.006 1.00 96.50 80 LYS A C 1
ATOM 625 O O . LYS A 1 80 ? -9.108 -6.314 -2.469 1.00 96.50 80 LYS A O 1
ATOM 630 N N . GLN A 1 81 ? -7.553 -5.734 -3.975 1.00 95.94 81 GLN A N 1
ATOM 631 C CA . GLN A 1 81 ? -7.302 -7.101 -4.433 1.00 95.94 81 GLN A CA 1
ATOM 632 C C . GLN A 1 81 ? -6.578 -7.944 -3.380 1.00 95.94 81 GLN A C 1
ATOM 634 O O . GLN A 1 81 ? -6.909 -9.114 -3.227 1.00 95.94 81 GLN A O 1
ATOM 639 N N . ALA A 1 82 ? -5.621 -7.361 -2.655 1.00 95.88 82 ALA A N 1
ATOM 640 C CA . ALA A 1 82 ? -4.889 -8.042 -1.597 1.00 95.88 82 ALA A CA 1
ATOM 641 C C . ALA A 1 82 ? -5.824 -8.443 -0.451 1.00 95.88 82 ALA A C 1
ATOM 643 O O . ALA A 1 82 ? -5.839 -9.613 -0.098 1.00 95.88 82 ALA A O 1
ATOM 644 N N . VAL A 1 83 ? -6.666 -7.522 0.037 1.00 95.44 83 VAL A N 1
ATOM 645 C CA . VAL A 1 83 ? -7.655 -7.803 1.098 1.00 95.44 83 VAL A CA 1
ATOM 646 C C . VAL A 1 83 ? -8.677 -8.855 0.666 1.00 95.44 83 VAL A C 1
ATOM 648 O O . VAL A 1 83 ? -9.145 -9.614 1.494 1.00 95.44 83 VAL A O 1
ATOM 651 N N . LYS A 1 84 ? -9.050 -8.900 -0.620 1.00 96.25 84 LYS A N 1
ATOM 652 C CA . LYS A 1 84 ? -10.015 -9.890 -1.124 1.00 96.25 84 LYS A CA 1
ATOM 653 C C . LYS A 1 84 ? -9.417 -11.295 -1.275 1.00 96.25 84 LYS A C 1
ATOM 655 O O . LYS A 1 84 ? -10.164 -12.265 -1.338 1.00 96.25 84 LYS A O 1
ATOM 660 N N . LYS A 1 85 ? -8.105 -11.381 -1.494 1.00 94.69 85 LYS A N 1
ATOM 661 C CA . LYS A 1 85 ? -7.412 -12.635 -1.813 1.00 94.69 85 LYS A CA 1
ATOM 662 C C . LYS A 1 85 ? -6.783 -13.289 -0.583 1.00 94.69 85 LYS A C 1
ATOM 664 O O . LYS A 1 85 ? -6.622 -14.506 -0.592 1.00 94.69 85 LYS A O 1
ATOM 669 N N . LEU A 1 86 ? -6.370 -12.471 0.384 1.00 88.50 86 LEU A N 1
ATOM 670 C CA . LEU A 1 86 ? -6.056 -12.898 1.747 1.00 88.50 86 LEU A CA 1
ATOM 671 C C . LEU A 1 86 ? -7.339 -13.331 2.456 1.00 88.50 86 LEU A C 1
ATOM 673 O O . LEU A 1 86 ? -7.235 -14.289 3.246 1.00 88.50 86 LEU A O 1
#

Organism: Lynx pardinus (NCBI:txid191816)

Secondary structure (DSSP, 8-state):
-PPPPP-PPPPPPP--------------SS-SSSSPPPPS--HHHHEEEE--SHHHHHHHHHH----EEE-TT--HHHHHHHHHH-

Sequence (86 aa):
MAPKAKKEAPAPPKAEAKAKALKAKKASKYPQKSIPRRNKLDQYAIIKFPLTTKSAMKKIQDNNTLVFIVDVKANKHQIKQAVKKL

Solvent-accessible surface area (backbone atoms only — not comparable to full-atom values): 6032 Å² total; per-residue (Å²): 140,85,85,82,81,84,81,81,78,80,75,82,82,76,85,78,76,79,76,84,75,86,78,74,81,89,76,70,99,63,75,95,57,96,65,86,83,79,81,80,81,42,55,69,57,34,51,68,47,74,47,84,46,73,70,38,54,48,36,37,70,78,69,72,40,86,48,67,45,62,41,90,86,59,49,73,68,56,53,56,50,28,68,73,71,106

InterPro domains:
  IPR012677 Nucleotide-binding alpha-beta plait domain superfamily [G3DSA:3.30.70.330] (12-86)
  IPR012678 Ribosomal protein uL23/eL15/eS24 core domain superfamily [SSF54189] (44-86)
  IPR013025 Large ribosomal subunit protein uL23-like [PF00276] (46-86)
  IPR013025 Large ribosomal subunit protein uL23-like [PTHR11620] (14-86)

Nearest PDB structures (foldseek):
  7oyb-assembly1_X1  TM=9.525E-01  e=6.535E-09  Danio rerio
  8b2l-assembly1_k3  TM=9.597E-01  e=9.774E-08  Nicotiana tabacum
  4d5y-assembly1_X  TM=8.415E-01  e=1.901E-08  Oryctolagus cuniculus
  8pv5-assembly1_LX  TM=8.460E-01  e=7.702E-07  Thermochaetoides thermophila DSM 1495
  4u4r-assembly2_n5  TM=9.312E-01  e=3.960E-06  Saccharomyces cerevisiae S288C

pLDDT: mean 83.67, std 18.29, range [36.91, 97.62]

Radius of gyration: 34.97 Å; Cα contacts (8 Å, |Δi|>4): 50; chains: 1; bounding box: 42×44×111 Å

Mean predicted aligned error: 13.48 Å

Foldseek 3Di:
DDDDDDDDDDDDDDDDDPDDDDDDDDDDPDDPDPDDDDDPCALCQFFPAWDDDPVQVVCCPPPVDTHTDGDPPDDPVSNVVSVVVD